Protein AF-A0A316UMM7-F1 (afdb_monomer)

Structure (mmCIF, N/CA/C/O backbone):
data_AF-A0A316UMM7-F1
#
_entry.id   AF-A0A316UMM7-F1
#
loop_
_atom_site.group_PDB
_atom_site.id
_atom_site.type_symbol
_atom_site.label_atom_id
_atom_site.label_alt_id
_atom_site.label_comp_id
_atom_site.label_asym_id
_atom_site.label_entity_id
_atom_site.label_seq_id
_atom_site.pdbx_PDB_ins_code
_atom_site.Cartn_x
_atom_site.Cartn_y
_atom_site.Cartn_z
_atom_site.occupancy
_atom_site.B_iso_or_equiv
_atom_site.auth_seq_id
_atom_site.auth_comp_id
_atom_site.auth_asym_id
_atom_site.auth_atom_id
_atom_site.pdbx_PDB_model_num
ATOM 1 N N . MET A 1 1 ? -74.555 5.870 -4.400 1.00 43.84 1 MET A N 1
ATOM 2 C CA . MET A 1 1 ? -73.517 5.143 -5.164 1.00 43.84 1 MET A CA 1
ATOM 3 C C . MET A 1 1 ? -72.205 5.885 -4.972 1.00 43.84 1 MET A C 1
ATOM 5 O O . MET A 1 1 ? -72.073 6.983 -5.487 1.00 43.84 1 MET A O 1
ATOM 9 N N . GLN A 1 2 ? -71.294 5.348 -4.162 1.00 43.12 2 GLN A N 1
ATOM 10 C CA . GLN A 1 2 ? -69.951 5.895 -3.939 1.00 43.12 2 GLN A CA 1
ATOM 11 C C . GLN A 1 2 ? -68.951 4.826 -4.384 1.00 43.12 2 GLN A C 1
ATOM 13 O O . GLN A 1 2 ? -69.005 3.704 -3.886 1.00 43.12 2 GLN A O 1
ATOM 18 N N . LEU A 1 3 ? -68.092 5.156 -5.352 1.00 39.47 3 LEU A N 1
ATOM 19 C CA . LEU A 1 3 ? -66.952 4.323 -5.734 1.00 39.47 3 LEU A CA 1
ATOM 20 C C . LEU A 1 3 ? -65.755 4.658 -4.829 1.00 39.47 3 LEU A C 1
ATOM 22 O O . LEU A 1 3 ? -65.481 5.844 -4.631 1.00 39.47 3 LEU A O 1
ATOM 26 N N . PRO A 1 4 ? -65.015 3.662 -4.315 1.00 60.97 4 PRO A N 1
ATOM 27 C CA . PRO A 1 4 ? -63.777 3.907 -3.594 1.00 60.97 4 PRO A CA 1
ATOM 28 C C . PRO A 1 4 ? -62.627 4.140 -4.583 1.00 60.97 4 PRO A C 1
ATOM 30 O O . PRO A 1 4 ? -62.389 3.345 -5.491 1.00 60.97 4 PRO A O 1
ATOM 33 N N . LEU A 1 5 ? -61.908 5.247 -4.392 1.00 61.69 5 LEU A N 1
ATOM 34 C CA . LEU A 1 5 ? -60.701 5.602 -5.131 1.00 61.69 5 LEU A CA 1
ATOM 35 C C . LEU A 1 5 ? -59.515 4.827 -4.533 1.00 61.69 5 LEU A C 1
ATOM 37 O O . LEU A 1 5 ? -58.993 5.185 -3.479 1.00 61.69 5 LEU A O 1
ATOM 41 N N . THR A 1 6 ? -59.122 3.725 -5.170 1.00 63.50 6 THR A N 1
ATOM 42 C CA . THR A 1 6 ? -57.970 2.915 -4.752 1.00 63.50 6 THR A CA 1
ATOM 43 C C . THR A 1 6 ? -56.679 3.571 -5.244 1.00 63.50 6 THR A C 1
ATOM 45 O O . THR A 1 6 ? -56.358 3.529 -6.429 1.00 63.50 6 THR A O 1
ATOM 48 N N . LEU A 1 7 ? -55.943 4.203 -4.330 1.00 64.44 7 LEU A N 1
ATOM 49 C CA . LEU A 1 7 ? -54.629 4.788 -4.590 1.00 64.44 7 LEU A CA 1
ATOM 50 C C . LEU A 1 7 ? -53.587 3.655 -4.679 1.00 64.44 7 LEU A C 1
ATOM 52 O O . LEU A 1 7 ? -53.137 3.140 -3.657 1.00 64.44 7 LEU A O 1
ATOM 56 N N . MET A 1 8 ? -53.231 3.223 -5.893 1.00 56.47 8 MET A N 1
ATOM 57 C CA . MET A 1 8 ? -52.114 2.294 -6.099 1.00 56.47 8 MET A CA 1
ATOM 58 C C . MET A 1 8 ? -50.785 3.030 -5.890 1.00 56.47 8 MET A C 1
ATOM 60 O O . MET A 1 8 ? -50.338 3.790 -6.747 1.00 56.47 8 MET A O 1
ATOM 64 N N . LEU A 1 9 ? -50.144 2.783 -4.748 1.00 61.03 9 LEU A N 1
ATOM 65 C CA . LEU A 1 9 ? -48.728 3.074 -4.532 1.00 61.03 9 LEU A CA 1
ATOM 66 C C . LEU A 1 9 ? -47.901 2.158 -5.444 1.00 61.03 9 LEU A C 1
ATOM 68 O O . LEU A 1 9 ? -47.703 0.980 -5.154 1.00 61.03 9 LEU A O 1
ATOM 72 N N . VAL A 1 10 ? -47.438 2.705 -6.567 1.00 61.62 10 VAL A N 1
ATOM 73 C CA . VAL A 1 10 ? -46.450 2.058 -7.432 1.00 61.62 10 VAL A CA 1
ATOM 74 C C . VAL A 1 10 ? -45.119 2.076 -6.685 1.00 61.62 10 VAL A C 1
ATOM 76 O O . VAL A 1 10 ? -44.421 3.088 -6.649 1.00 61.62 10 VAL A O 1
ATOM 79 N N . GLY A 1 11 ? -44.798 0.963 -6.026 1.00 56.12 11 GLY A N 1
ATOM 80 C CA . GLY A 1 11 ? -43.492 0.740 -5.422 1.00 56.12 11 GLY A CA 1
ATOM 81 C C . GLY A 1 11 ? -42.435 0.669 -6.517 1.00 56.12 11 GLY A C 1
ATOM 82 O O . GLY A 1 11 ? -42.309 -0.350 -7.191 1.00 56.12 11 GLY A O 1
ATOM 83 N N . PHE A 1 12 ? -41.688 1.755 -6.710 1.00 58.44 12 PHE A N 1
ATOM 84 C CA . PHE A 1 12 ? -40.468 1.718 -7.506 1.00 58.44 12 PHE A CA 1
ATOM 85 C C . PHE A 1 12 ? -39.439 0.859 -6.761 1.00 58.44 12 PHE A C 1
ATOM 87 O O . PHE A 1 12 ? -39.111 1.183 -5.616 1.00 58.44 12 PHE A O 1
ATOM 94 N N . PRO A 1 13 ? -38.914 -0.223 -7.364 1.00 58.19 13 PRO A N 1
ATOM 95 C CA . PRO A 1 13 ? -37.767 -0.903 -6.796 1.00 58.19 13 PRO A CA 1
ATOM 96 C C . PRO A 1 13 ? -36.600 0.083 -6.819 1.00 58.19 13 PRO A C 1
ATOM 98 O O . PRO A 1 13 ? -36.136 0.497 -7.882 1.00 58.19 13 PRO A O 1
ATOM 101 N N . VAL A 1 14 ? -36.148 0.489 -5.632 1.00 59.12 14 VAL A N 1
ATOM 102 C CA . VAL A 1 14 ? -34.863 1.162 -5.468 1.00 59.12 14 VAL A CA 1
ATOM 103 C C . VAL A 1 14 ? -33.817 0.144 -5.898 1.00 59.12 14 VAL A C 1
ATOM 105 O O . VAL A 1 14 ? -33.474 -0.772 -5.153 1.00 59.12 14 VAL A O 1
ATOM 108 N N . VAL A 1 15 ? -33.362 0.259 -7.144 1.00 50.19 15 VAL A N 1
ATOM 109 C CA . VAL A 1 15 ? -32.174 -0.441 -7.610 1.00 50.19 15 VAL A CA 1
ATOM 110 C C . VAL A 1 15 ? -31.031 0.167 -6.812 1.00 50.19 15 VAL A C 1
ATOM 112 O O . VAL A 1 15 ? -30.560 1.261 -7.115 1.00 50.19 15 VAL A O 1
ATOM 115 N N . LEU A 1 16 ? -30.644 -0.512 -5.732 1.00 47.78 16 LEU A N 1
ATOM 116 C CA . LEU A 1 16 ? -29.373 -0.286 -5.064 1.00 47.78 16 LEU A CA 1
ATOM 117 C C . LEU A 1 16 ? -28.310 -0.570 -6.122 1.00 47.78 16 LEU A C 1
ATOM 119 O O . LEU A 1 16 ? -27.950 -1.722 -6.354 1.00 47.78 16 LEU A O 1
ATOM 123 N N . ALA A 1 17 ? -27.884 0.471 -6.835 1.00 45.16 17 ALA A N 1
ATOM 124 C CA . ALA A 1 17 ? -26.711 0.402 -7.677 1.00 45.16 17 ALA A CA 1
ATOM 125 C C . ALA A 1 17 ? -25.571 0.004 -6.742 1.00 45.16 17 ALA A C 1
ATOM 127 O O . ALA A 1 17 ? -25.131 0.804 -5.916 1.00 45.16 17 ALA A O 1
ATOM 128 N N . SER A 1 18 ? -25.169 -1.266 -6.801 1.00 44.69 18 SER A N 1
ATOM 129 C CA . SER A 1 18 ? -23.958 -1.726 -6.150 1.00 44.69 18 SER A CA 1
ATOM 130 C C . SER A 1 18 ? -22.845 -0.878 -6.739 1.00 44.69 18 SER A C 1
ATOM 132 O O . SER A 1 18 ? -22.489 -1.049 -7.908 1.00 44.69 18 SER A O 1
ATOM 134 N N . VAL A 1 19 ? -22.370 0.094 -5.961 1.00 46.19 19 VAL A N 1
ATOM 135 C CA . VAL A 1 19 ? -21.160 0.843 -6.283 1.00 46.19 19 VAL A CA 1
ATOM 136 C C . VAL A 1 19 ? -20.118 -0.214 -6.641 1.00 46.19 19 VAL A C 1
ATOM 138 O O . VAL A 1 19 ? -20.016 -1.194 -5.893 1.00 46.19 19 VAL A O 1
ATOM 141 N N . PRO A 1 20 ? -19.449 -0.116 -7.805 1.00 48.06 20 PRO A N 1
ATOM 142 C CA . PRO A 1 20 ? -18.516 -1.142 -8.232 1.00 48.06 20 PRO A CA 1
ATOM 143 C C . PRO A 1 20 ? -17.529 -1.369 -7.093 1.00 48.06 20 PRO A C 1
ATOM 145 O O . PRO A 1 20 ? -16.796 -0.466 -6.698 1.00 48.06 20 PRO A O 1
ATOM 148 N N . ILE A 1 21 ? -17.588 -2.565 -6.512 1.00 49.72 21 ILE A N 1
ATOM 149 C CA . ILE A 1 21 ? -16.600 -3.025 -5.549 1.00 49.72 21 ILE A CA 1
ATOM 150 C C . ILE A 1 21 ? -15.304 -3.009 -6.350 1.00 49.72 21 ILE A C 1
ATOM 152 O O . ILE A 1 21 ? -15.176 -3.794 -7.289 1.00 49.72 21 ILE A O 1
ATOM 156 N N . PHE A 1 22 ? -14.423 -2.048 -6.067 1.00 53.62 22 PHE A N 1
ATOM 157 C CA . PHE A 1 22 ? -13.157 -1.867 -6.769 1.00 53.62 22 PHE A CA 1
ATOM 158 C C . PHE A 1 22 ? -12.426 -3.212 -6.775 1.00 53.62 22 PHE A C 1
ATOM 160 O O . PHE A 1 22 ? -11.948 -3.689 -5.743 1.00 53.62 22 PHE A O 1
ATOM 167 N N . MET A 1 23 ? -12.444 -3.893 -7.924 1.00 52.34 23 MET A N 1
ATOM 168 C CA . MET A 1 23 ? -11.809 -5.192 -8.073 1.00 52.34 23 MET A CA 1
ATOM 169 C C . MET A 1 23 ? -10.325 -4.935 -8.209 1.00 52.34 23 MET A C 1
ATOM 171 O O . MET A 1 23 ? -9.815 -4.724 -9.305 1.00 52.34 23 MET A O 1
ATOM 175 N N . CYS A 1 24 ? -9.652 -4.946 -7.064 1.00 63.62 24 CYS A N 1
ATOM 176 C CA . CYS A 1 24 ? -8.215 -4.856 -7.024 1.00 63.62 24 CYS A CA 1
ATOM 177 C C . CYS A 1 24 ? -7.611 -5.973 -7.881 1.00 63.62 24 CYS A C 1
ATOM 179 O O . CYS A 1 24 ? -7.833 -7.167 -7.676 1.00 63.62 24 CYS A O 1
ATOM 181 N N . SER A 1 25 ? -6.857 -5.554 -8.876 1.00 60.09 25 SER A N 1
ATOM 182 C CA . SER A 1 25 ? -6.164 -6.376 -9.861 1.00 60.09 25 SER A CA 1
ATOM 183 C C . SER A 1 25 ? -4.822 -6.900 -9.320 1.00 60.09 25 SER A C 1
ATOM 185 O O . SER A 1 25 ? -4.117 -7.646 -10.009 1.00 60.09 25 SER A O 1
ATOM 187 N N . TRP A 1 26 ? -4.444 -6.500 -8.098 1.00 66.88 26 TRP A N 1
ATOM 188 C CA . TRP A 1 26 ? -3.162 -6.832 -7.491 1.00 66.88 26 TRP A CA 1
ATOM 189 C C . TRP A 1 26 ? -3.034 -8.330 -7.222 1.00 66.88 26 TRP A C 1
ATOM 191 O O . TRP A 1 26 ? -3.960 -8.990 -6.747 1.00 66.88 26 TRP A O 1
ATOM 201 N N . LYS A 1 27 ? -1.840 -8.872 -7.469 1.00 66.81 27 LYS A N 1
ATOM 202 C CA . LYS A 1 27 ? -1.513 -10.259 -7.131 1.00 66.81 27 LYS A CA 1
ATOM 203 C C . LYS A 1 27 ? -0.715 -10.298 -5.837 1.00 66.81 27 LYS A C 1
ATOM 205 O O . LYS A 1 27 ? 0.314 -9.631 -5.730 1.00 66.81 27 LYS A O 1
ATOM 210 N N . ILE A 1 28 ? -1.200 -11.091 -4.881 1.00 66.12 28 ILE A N 1
ATOM 211 C CA . ILE A 1 28 ? -0.445 -11.439 -3.675 1.00 66.12 28 ILE A CA 1
ATOM 212 C C . ILE A 1 28 ? 0.793 -12.208 -4.122 1.00 66.12 28 ILE A C 1
ATOM 214 O O . ILE A 1 28 ? 0.685 -13.147 -4.915 1.00 66.12 28 ILE A O 1
ATOM 218 N N . SER A 1 29 ? 1.952 -11.829 -3.603 1.00 70.12 29 SER A N 1
ATOM 219 C CA . SER A 1 29 ? 3.156 -12.644 -3.694 1.00 70.12 29 SER A CA 1
ATOM 220 C C . SER A 1 29 ? 3.849 -12.689 -2.337 1.00 70.12 29 SER A C 1
ATOM 222 O O . SER A 1 29 ? 3.795 -11.744 -1.548 1.00 70.12 29 SER A O 1
ATOM 224 N N . ASP A 1 30 ? 4.439 -13.845 -2.067 1.00 68.00 30 ASP A N 1
ATOM 225 C CA . ASP A 1 30 ? 5.171 -14.199 -0.855 1.00 68.00 30 ASP A CA 1
ATOM 226 C C . ASP A 1 30 ? 6.683 -13.938 -0.982 1.00 68.00 30 ASP A C 1
ATOM 228 O O . ASP A 1 30 ? 7.437 -14.141 -0.029 1.00 68.00 30 ASP A O 1
ATOM 232 N N . GLY A 1 31 ? 7.139 -13.480 -2.152 1.00 73.12 31 GLY A N 1
ATOM 233 C CA . GLY A 1 31 ? 8.519 -13.065 -2.392 1.00 73.12 31 GLY A CA 1
ATOM 234 C C . GLY A 1 31 ? 8.766 -11.612 -1.992 1.00 73.12 31 GLY A C 1
ATOM 235 O O . GLY A 1 31 ? 7.854 -10.788 -2.053 1.00 73.12 31 GLY A O 1
ATOM 236 N N . SER A 1 32 ? 10.009 -11.288 -1.620 1.00 82.25 32 SER A N 1
ATOM 237 C CA . SER A 1 32 ? 10.444 -9.904 -1.375 1.00 82.25 32 SER A CA 1
ATOM 238 C C . SER A 1 32 ? 10.455 -9.092 -2.677 1.00 82.25 32 SER A C 1
ATOM 240 O O . SER A 1 32 ? 10.923 -9.618 -3.698 1.00 82.25 32 SER A O 1
ATOM 242 N N . PRO A 1 33 ? 10.029 -7.813 -2.664 1.00 83.50 33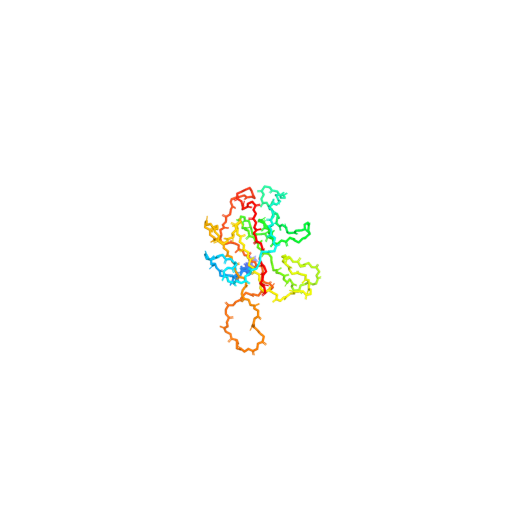 PRO A N 1
ATOM 243 C CA . PRO A 1 33 ? 10.019 -6.988 -3.869 1.00 83.50 33 PRO A CA 1
ATOM 244 C C . PRO A 1 33 ? 11.389 -6.815 -4.526 1.00 83.50 33 PRO A C 1
ATOM 246 O O . PRO A 1 33 ? 11.485 -6.750 -5.755 1.00 83.50 33 PRO A O 1
ATOM 249 N N . GLU A 1 34 ? 12.459 -6.830 -3.733 1.00 84.25 34 GLU A N 1
ATOM 250 C CA . GLU A 1 34 ? 13.835 -6.731 -4.228 1.00 84.25 34 GLU A CA 1
ATOM 251 C C . GLU A 1 34 ? 14.202 -7.872 -5.182 1.00 84.25 34 GLU A C 1
ATOM 253 O O . GLU A 1 34 ? 14.847 -7.647 -6.208 1.00 84.25 34 GLU A O 1
ATOM 258 N N . LEU A 1 35 ? 13.738 -9.094 -4.891 1.00 82.44 35 LEU A N 1
ATOM 259 C CA . LEU A 1 35 ? 14.037 -10.287 -5.693 1.00 82.44 35 LEU A CA 1
ATOM 260 C C . LEU A 1 35 ? 13.404 -10.231 -7.084 1.00 82.44 35 LEU A C 1
ATOM 262 O O . LEU A 1 35 ? 13.862 -10.901 -8.008 1.00 82.44 35 LEU A O 1
ATOM 266 N N . VAL A 1 36 ? 12.361 -9.420 -7.236 1.00 78.69 36 VAL A N 1
ATOM 267 C CA . VAL A 1 36 ? 11.673 -9.191 -8.505 1.00 78.69 36 VAL A CA 1
ATOM 268 C C . VAL A 1 36 ? 11.954 -7.795 -9.056 1.00 78.69 36 VAL A C 1
ATOM 270 O O . VAL A 1 36 ? 11.219 -7.319 -9.916 1.00 78.69 36 VAL A O 1
ATOM 273 N N . GLY A 1 37 ? 13.044 -7.149 -8.628 1.00 82.56 37 GLY A N 1
ATOM 274 C CA . GLY A 1 37 ? 13.584 -5.933 -9.243 1.00 82.56 37 GLY A CA 1
ATOM 275 C C . GLY A 1 37 ? 12.875 -4.637 -8.855 1.00 82.56 37 GLY A C 1
ATOM 276 O O . GLY A 1 37 ? 12.911 -3.682 -9.629 1.00 82.56 37 GLY A O 1
ATOM 277 N N . PHE A 1 38 ? 12.208 -4.605 -7.705 1.00 84.62 38 PHE A N 1
ATOM 278 C CA . PHE A 1 38 ? 11.788 -3.353 -7.084 1.00 84.62 38 PHE A CA 1
ATOM 279 C C . PHE A 1 38 ? 12.890 -2.838 -6.156 1.00 84.62 38 PHE A C 1
ATOM 281 O O . PHE A 1 38 ? 13.719 -3.600 -5.660 1.00 84.62 38 PHE A O 1
ATOM 288 N N . GLU A 1 39 ? 12.909 -1.536 -5.931 1.00 87.50 39 GLU A N 1
ATOM 289 C CA . GLU A 1 39 ? 13.699 -0.891 -4.896 1.00 87.50 39 GLU A CA 1
ATOM 290 C C . GLU A 1 39 ? 12.780 -0.252 -3.861 1.00 87.50 39 GLU A C 1
ATOM 292 O O . GLU A 1 39 ? 11.610 0.044 -4.118 1.00 87.50 39 GLU A O 1
ATOM 297 N N . TRP A 1 40 ? 13.295 -0.141 -2.644 1.00 88.81 40 TRP A N 1
ATOM 298 C CA . TRP A 1 40 ? 12.568 0.470 -1.547 1.00 88.81 40 TRP A CA 1
ATOM 299 C C . TRP A 1 40 ? 12.437 1.971 -1.807 1.00 88.81 40 TRP A C 1
ATOM 301 O O . TRP A 1 40 ? 13.445 2.637 -2.051 1.00 88.81 40 TRP A O 1
ATOM 311 N N . TRP A 1 41 ? 11.214 2.501 -1.719 1.00 86.06 41 TRP A N 1
ATOM 312 C CA . TRP A 1 41 ? 10.970 3.938 -1.835 1.00 86.06 41 TRP A CA 1
ATOM 313 C C . TRP A 1 41 ? 10.751 4.588 -0.468 1.00 86.06 41 TRP A C 1
ATOM 315 O O . TRP A 1 41 ? 11.430 5.557 -0.130 1.00 86.06 41 TRP A O 1
ATOM 325 N N . CYS A 1 42 ? 9.819 4.065 0.335 1.00 88.75 42 CYS A N 1
ATOM 326 C CA . CYS A 1 42 ? 9.524 4.625 1.653 1.00 88.75 42 CYS A CA 1
ATOM 327 C C . CYS A 1 42 ? 8.826 3.636 2.595 1.00 88.75 42 CYS A C 1
ATOM 329 O O . CYS A 1 42 ? 8.154 2.685 2.187 1.00 88.75 42 CYS A O 1
ATOM 331 N N . ASN A 1 43 ? 8.935 3.941 3.888 1.00 91.06 43 ASN A N 1
ATOM 332 C CA . ASN A 1 43 ? 8.086 3.400 4.942 1.00 91.06 43 ASN A CA 1
ATOM 333 C C . ASN A 1 43 ? 6.993 4.433 5.246 1.00 91.06 43 ASN A C 1
ATOM 335 O O . ASN A 1 43 ? 7.294 5.507 5.766 1.00 91.06 43 ASN A O 1
ATOM 339 N N . ALA A 1 44 ? 5.740 4.122 4.928 1.00 91.06 44 ALA A N 1
ATOM 340 C CA . ALA A 1 44 ? 4.605 4.963 5.273 1.00 91.06 44 ALA A CA 1
ATOM 341 C C . ALA A 1 44 ? 4.083 4.575 6.656 1.00 91.06 44 ALA A C 1
ATOM 343 O O . ALA A 1 44 ? 3.487 3.509 6.841 1.00 91.06 44 ALA A O 1
ATOM 344 N N . GLU A 1 45 ? 4.320 5.435 7.639 1.00 92.12 45 GLU A N 1
ATOM 345 C CA . GLU A 1 45 ? 3.851 5.216 9.004 1.00 92.12 45 GLU A CA 1
ATOM 346 C C . GLU A 1 45 ? 2.356 5.511 9.131 1.00 92.12 45 GLU A C 1
ATOM 348 O O . GLU A 1 45 ? 1.827 6.446 8.522 1.00 92.12 45 GLU A O 1
ATOM 353 N N . LYS A 1 46 ? 1.674 4.714 9.957 1.00 92.94 46 LYS A N 1
ATOM 354 C CA . LYS A 1 46 ? 0.271 4.925 10.295 1.00 92.94 46 LYS A CA 1
ATOM 355 C C . LYS A 1 46 ? 0.119 6.168 11.169 1.00 92.94 46 LYS A C 1
ATOM 357 O O . LYS A 1 46 ? 0.655 6.232 12.275 1.00 92.94 46 LYS A O 1
ATOM 362 N N . LYS A 1 47 ? -0.737 7.092 10.746 1.00 94.81 47 LYS A N 1
ATOM 363 C CA . LYS A 1 47 ? -1.240 8.203 11.552 1.00 94.81 47 LYS A CA 1
ATOM 364 C C . LYS A 1 47 ? -2.728 8.010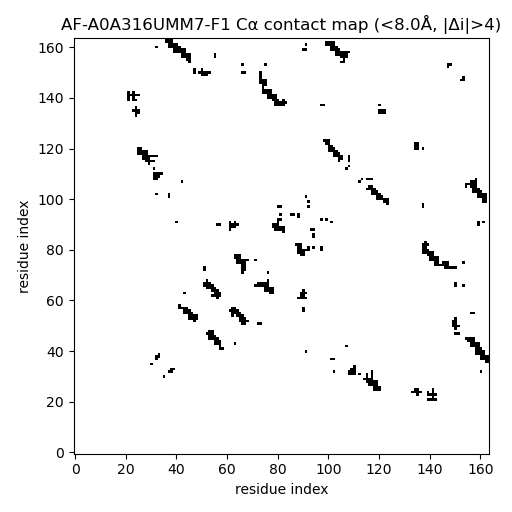 11.810 1.00 94.81 47 LYS A C 1
ATOM 366 O O . LYS A 1 47 ? -3.550 8.166 10.910 1.00 94.81 47 LYS A O 1
ATOM 371 N N . ILE A 1 48 ? -3.078 7.689 13.052 1.00 94.31 48 ILE A N 1
ATOM 372 C CA . ILE A 1 48 ? -4.477 7.567 13.471 1.00 94.31 48 ILE A CA 1
ATOM 373 C C . ILE A 1 48 ? -5.131 8.951 13.397 1.00 94.31 48 ILE A C 1
ATOM 375 O O . ILE A 1 48 ? -4.633 9.913 13.984 1.00 94.31 48 ILE A O 1
ATOM 379 N N . THR A 1 49 ? -6.232 9.054 12.656 1.00 94.00 49 THR A N 1
ATOM 380 C CA . THR A 1 49 ? -7.030 10.285 12.535 1.00 94.00 49 THR A CA 1
ATOM 381 C C . THR A 1 49 ? -8.310 10.213 13.364 1.00 94.00 49 THR A C 1
ATOM 383 O O . THR A 1 49 ? -8.813 11.245 13.801 1.00 94.00 49 THR A O 1
ATOM 386 N N . SER A 1 50 ? -8.805 9.003 13.634 1.00 92.62 50 SER A N 1
ATOM 387 C CA . SER A 1 50 ? -9.861 8.701 14.604 1.00 92.62 50 SER A CA 1
ATOM 388 C C . SER A 1 50 ? -9.785 7.225 15.016 1.00 92.62 50 SER A C 1
ATOM 390 O O . SER A 1 50 ? -9.065 6.453 14.390 1.00 92.62 50 SER A O 1
ATOM 392 N N . ASN A 1 51 ? -10.587 6.785 15.989 1.00 89.00 51 ASN A N 1
ATOM 393 C CA . ASN A 1 51 ? -10.659 5.362 16.368 1.00 89.00 51 ASN A CA 1
ATOM 394 C C . ASN A 1 51 ? -11.041 4.434 15.190 1.00 89.00 51 ASN A C 1
ATOM 396 O O . ASN A 1 51 ? -10.756 3.237 15.211 1.00 89.00 51 ASN A O 1
ATOM 400 N N . ALA A 1 52 ? -11.705 4.972 14.162 1.00 93.12 52 ALA A N 1
ATOM 401 C CA . ALA A 1 52 ? -12.150 4.219 12.993 1.00 93.12 52 ALA A CA 1
ATOM 402 C C . ALA A 1 52 ? -11.276 4.443 11.750 1.00 93.12 52 ALA A C 1
ATOM 404 O O . ALA A 1 52 ? -11.435 3.717 10.772 1.00 93.12 52 ALA A O 1
ATOM 405 N N . THR A 1 53 ? -10.371 5.429 11.759 1.00 95.00 53 THR A N 1
ATOM 406 C CA . THR A 1 53 ? -9.653 5.858 10.551 1.00 95.00 53 THR A CA 1
ATOM 407 C C . THR A 1 53 ? -8.174 6.126 10.792 1.00 95.00 53 THR A C 1
ATOM 409 O O . THR A 1 53 ? -7.771 6.675 11.820 1.00 95.00 53 THR A O 1
ATOM 412 N N . ALA A 1 54 ? -7.351 5.801 9.800 1.00 94.75 54 ALA A N 1
ATOM 413 C CA . ALA A 1 54 ? -5.938 6.158 9.793 1.00 94.75 54 ALA A CA 1
ATOM 414 C C . ALA A 1 54 ? -5.457 6.497 8.380 1.00 94.75 54 ALA A C 1
ATOM 416 O O . ALA A 1 54 ? -5.968 5.956 7.405 1.00 94.75 54 ALA A O 1
ATOM 417 N N . ASP A 1 55 ? -4.461 7.371 8.291 1.00 93.12 55 ASP A N 1
ATOM 418 C CA . ASP A 1 55 ? -3.752 7.702 7.057 1.00 93.12 55 ASP A CA 1
ATOM 419 C C . ASP A 1 55 ? -2.343 7.101 7.092 1.00 93.12 55 ASP A C 1
ATOM 421 O O . ASP A 1 55 ? -1.719 7.033 8.151 1.00 93.12 55 ASP A O 1
ATOM 425 N N . TYR A 1 56 ? -1.812 6.735 5.930 1.00 92.19 56 TYR A N 1
ATOM 426 C CA . TYR A 1 56 ? -0.418 6.337 5.747 1.00 92.19 56 TYR A CA 1
ATOM 427 C C . TYR A 1 56 ? 0.194 7.258 4.706 1.00 92.19 56 TYR A C 1
ATOM 429 O O . TYR A 1 56 ? -0.360 7.407 3.614 1.00 92.19 56 TYR A O 1
ATOM 437 N N . ALA A 1 57 ? 1.321 7.883 5.031 1.00 89.31 57 ALA A N 1
ATOM 438 C CA . ALA A 1 57 ? 1.977 8.824 4.134 1.00 89.31 57 ALA A CA 1
ATOM 439 C C . ALA A 1 57 ? 3.479 8.595 4.057 1.00 89.31 57 ALA A C 1
ATOM 441 O O . ALA A 1 57 ? 4.133 8.337 5.067 1.00 89.31 57 ALA A O 1
ATOM 442 N N . CYS A 1 58 ? 4.011 8.765 2.855 1.00 84.19 58 CYS A N 1
ATOM 443 C CA . CYS A 1 58 ? 5.425 8.949 2.609 1.00 84.19 58 CYS A CA 1
ATOM 444 C C . CYS A 1 58 ? 5.735 10.446 2.545 1.00 84.19 58 CYS A C 1
ATOM 446 O O . CYS A 1 58 ? 4.916 11.247 2.106 1.00 84.19 58 CYS A O 1
ATOM 448 N N . HIS A 1 59 ? 6.901 10.834 3.065 1.00 75.12 59 HIS A N 1
ATOM 449 C CA . HIS A 1 59 ? 7.434 12.198 2.980 1.00 75.12 59 HIS A CA 1
ATOM 450 C C . HIS A 1 59 ? 6.414 13.331 3.233 1.00 75.12 59 HIS A C 1
ATOM 452 O O . HIS A 1 59 ? 6.191 14.148 2.359 1.00 75.12 59 HIS A O 1
ATOM 458 N N . TYR A 1 60 ? 5.814 13.423 4.427 1.00 62.25 60 TYR A N 1
ATOM 459 C CA . TYR A 1 60 ? 4.892 14.487 4.900 1.00 62.25 60 TYR A CA 1
ATOM 460 C C . TYR A 1 60 ? 3.633 14.822 4.059 1.00 62.25 60 TYR A C 1
ATOM 462 O O . TYR A 1 60 ? 2.671 15.320 4.645 1.00 62.25 60 TYR A O 1
ATOM 470 N N . VAL A 1 61 ? 3.588 14.562 2.750 1.00 63.47 61 VAL A N 1
ATOM 471 C CA . VAL A 1 61 ? 2.523 14.997 1.831 1.00 63.47 61 VAL A CA 1
ATOM 472 C C . VAL A 1 61 ? 1.970 13.868 0.964 1.00 63.47 61 VAL A C 1
ATOM 474 O O . VAL A 1 61 ? 0.791 13.916 0.614 1.00 63.47 61 VAL A O 1
ATOM 477 N N . ASP A 1 62 ? 2.747 12.818 0.701 1.00 77.44 62 ASP A N 1
ATOM 478 C CA . ASP A 1 62 ? 2.348 11.759 -0.225 1.00 77.44 62 ASP A CA 1
ATOM 479 C C . ASP A 1 62 ? 1.591 10.671 0.531 1.00 77.44 62 ASP A C 1
ATOM 481 O O . ASP A 1 62 ? 2.149 9.660 0.960 1.00 77.44 62 ASP A O 1
ATOM 485 N N . ARG A 1 63 ? 0.294 10.883 0.758 1.00 85.25 63 ARG A N 1
ATOM 486 C CA . ARG A 1 63 ? -0.557 9.823 1.304 1.00 85.25 63 ARG A CA 1
ATOM 487 C C . ARG A 1 63 ? -0.633 8.665 0.305 1.00 85.25 63 ARG A C 1
ATOM 489 O O . ARG A 1 63 ? -0.868 8.864 -0.882 1.00 85.25 63 ARG A O 1
ATOM 496 N N . VAL A 1 64 ? -0.423 7.448 0.794 1.00 85.50 64 VAL A N 1
ATOM 497 C CA . VAL A 1 64 ? -0.299 6.231 -0.029 1.00 85.50 64 VAL A CA 1
ATOM 498 C C . VAL A 1 64 ? -1.393 5.211 0.275 1.00 85.50 64 VAL A C 1
ATOM 500 O O . VAL A 1 64 ? -1.765 4.414 -0.585 1.00 85.50 64 VAL A O 1
ATOM 503 N N . ALA A 1 65 ? -1.933 5.255 1.492 1.00 89.44 65 ALA A N 1
ATOM 504 C CA . ALA A 1 65 ? -3.026 4.405 1.925 1.00 89.44 65 ALA A CA 1
ATOM 505 C C . ALA A 1 65 ? -3.880 5.107 2.984 1.00 89.44 65 ALA A C 1
ATOM 507 O O . ALA A 1 65 ? -3.420 6.013 3.684 1.00 89.44 65 ALA A O 1
ATOM 508 N N . ASP A 1 66 ? -5.119 4.655 3.121 1.00 91.88 66 ASP A N 1
ATOM 509 C CA . ASP A 1 66 ? -6.019 5.011 4.206 1.00 91.88 66 ASP A CA 1
ATOM 510 C C . ASP A 1 66 ? -6.741 3.776 4.739 1.00 91.88 66 ASP A C 1
ATOM 512 O O . ASP A 1 66 ? -6.932 2.784 4.046 1.00 91.88 66 ASP A O 1
ATOM 516 N N . PHE A 1 67 ? -7.111 3.817 6.010 1.00 93.81 67 PHE A N 1
ATOM 517 C CA . PHE A 1 67 ? -7.908 2.791 6.662 1.00 93.81 67 PHE A CA 1
ATOM 518 C C . PHE A 1 67 ? -9.268 3.371 7.039 1.00 93.81 67 PHE A C 1
ATOM 520 O O . PHE A 1 67 ? -9.327 4.463 7.611 1.00 93.81 67 PHE A O 1
ATOM 527 N N . GLY A 1 68 ? -10.345 2.634 6.757 1.00 90.38 68 GLY A N 1
ATOM 528 C CA . GLY A 1 68 ? -11.695 2.993 7.199 1.00 90.38 68 GLY A CA 1
ATOM 529 C C . GLY A 1 68 ? -12.321 4.194 6.482 1.00 90.38 68 GLY A C 1
ATOM 530 O O . GLY A 1 68 ? -13.334 4.716 6.945 1.00 90.38 68 GLY A O 1
ATOM 531 N N . ALA A 1 69 ? -11.735 4.680 5.384 1.00 85.62 69 ALA A N 1
ATOM 532 C CA . ALA A 1 69 ? -12.246 5.847 4.670 1.00 85.62 69 ALA A CA 1
ATOM 533 C C . ALA A 1 69 ? -13.334 5.481 3.644 1.00 85.62 69 ALA A C 1
ATOM 535 O O . ALA A 1 69 ? -13.392 4.364 3.140 1.00 85.62 69 ALA A O 1
ATOM 536 N N . GLN A 1 70 ? -14.175 6.461 3.291 1.00 79.44 70 GLN A N 1
ATOM 537 C CA . GLN A 1 70 ? -15.067 6.428 2.115 1.00 79.44 70 GLN A CA 1
ATOM 538 C C . GLN A 1 70 ? -15.972 5.180 1.993 1.00 79.44 70 GLN A C 1
ATOM 540 O O . GLN A 1 70 ? -16.222 4.697 0.894 1.00 79.44 70 GLN A O 1
ATOM 545 N N . GLY A 1 71 ? -16.497 4.676 3.114 1.00 78.88 71 GLY A N 1
ATOM 546 C CA . GLY A 1 71 ? -17.410 3.522 3.126 1.00 78.88 71 GLY A CA 1
ATOM 547 C C . GLY A 1 71 ? -16.719 2.155 3.161 1.00 78.88 71 GLY A C 1
ATOM 548 O O . GLY A 1 71 ? -17.404 1.137 3.151 1.00 78.88 71 GLY A O 1
ATOM 549 N N . PHE A 1 72 ? -15.388 2.121 3.263 1.00 83.06 72 PHE A N 1
ATOM 550 C CA . PHE A 1 72 ? -14.591 0.904 3.440 1.00 83.06 72 PHE A CA 1
ATOM 551 C C . PHE A 1 72 ? -14.229 0.698 4.913 1.00 83.06 72 PHE A C 1
ATOM 553 O O . PHE A 1 72 ? -13.056 0.658 5.295 1.00 83.06 72 PHE A O 1
ATOM 560 N N . GLU A 1 73 ? -15.253 0.609 5.765 1.00 88.88 73 GLU A N 1
ATOM 561 C CA . GLU A 1 73 ? -15.064 0.334 7.190 1.00 88.88 73 GLU A CA 1
ATOM 562 C C . GLU A 1 73 ? -14.223 -0.934 7.374 1.00 88.88 73 GLU A C 1
ATOM 564 O O . GLU A 1 73 ? -14.415 -1.931 6.676 1.00 88.88 73 GLU A O 1
ATOM 569 N N . LYS A 1 74 ? -13.280 -0.900 8.322 1.00 90.62 74 LYS A N 1
ATOM 570 C CA . LYS A 1 74 ? -12.394 -2.030 8.647 1.00 90.62 74 LYS A CA 1
ATOM 571 C C . LYS A 1 74 ? -11.429 -2.467 7.544 1.00 90.62 74 LYS A C 1
ATOM 573 O O . LYS A 1 74 ? -10.745 -3.475 7.717 1.00 90.62 74 LYS A O 1
ATOM 578 N N . GLN A 1 75 ? -11.323 -1.745 6.434 1.00 90.94 75 GLN A N 1
ATOM 579 C CA . GLN A 1 75 ? -10.422 -2.106 5.343 1.00 90.94 75 GLN A CA 1
ATOM 580 C C . GLN A 1 75 ? -9.295 -1.092 5.192 1.00 90.94 75 GLN A C 1
ATOM 582 O O . GLN A 1 75 ? -9.481 0.111 5.376 1.00 90.94 75 GLN A O 1
ATOM 587 N N . LEU A 1 76 ? -8.113 -1.607 4.858 1.00 89.88 76 LEU A N 1
ATOM 588 C CA . LEU A 1 76 ? -6.976 -0.807 4.424 1.00 89.88 76 LEU A CA 1
ATOM 589 C C . LEU A 1 76 ? -7.058 -0.659 2.908 1.00 89.88 76 LEU A C 1
ATOM 591 O O . LEU A 1 76 ? -7.053 -1.655 2.190 1.00 89.88 76 LEU A O 1
ATOM 595 N N . ARG A 1 77 ? -7.123 0.575 2.429 1.00 87.88 77 ARG A N 1
ATOM 596 C CA . ARG A 1 77 ? -7.125 0.922 1.019 1.00 87.88 77 ARG A CA 1
ATOM 597 C C . ARG A 1 77 ? -5.815 1.589 0.652 1.00 87.88 77 ARG A C 1
ATOM 599 O O . ARG A 1 77 ? -5.404 2.555 1.280 1.00 87.88 77 ARG A O 1
ATOM 606 N N . PHE A 1 78 ? -5.205 1.121 -0.414 1.00 84.44 78 PHE A N 1
ATOM 607 C CA . PHE A 1 78 ? -4.126 1.800 -1.098 1.00 84.44 78 PHE A CA 1
ATOM 608 C C . PHE A 1 78 ? -4.698 2.525 -2.299 1.00 84.44 78 PHE A C 1
ATOM 610 O O . PHE A 1 78 ? -5.492 1.963 -3.053 1.00 84.44 78 PHE A O 1
ATOM 617 N N . ARG A 1 79 ? -4.322 3.786 -2.450 1.00 77.75 79 ARG A N 1
ATOM 618 C CA . ARG A 1 79 ? -4.887 4.620 -3.503 1.00 77.75 79 ARG A CA 1
ATOM 619 C C . ARG A 1 79 ? -4.138 4.450 -4.809 1.00 77.75 79 ARG A C 1
ATOM 621 O O . ARG A 1 79 ? -2.948 4.133 -4.810 1.00 77.75 79 ARG A O 1
ATOM 628 N N . ALA A 1 80 ? -4.849 4.699 -5.899 1.00 71.69 80 ALA A N 1
ATOM 629 C CA . ALA A 1 80 ? -4.283 4.763 -7.227 1.00 71.69 80 ALA A CA 1
ATOM 630 C C . ALA A 1 80 ? -3.090 5.724 -7.258 1.00 71.69 80 ALA A C 1
ATOM 632 O O . ALA A 1 80 ? -3.173 6.860 -6.783 1.00 71.69 80 ALA A O 1
ATOM 633 N N . ALA A 1 81 ? -2.005 5.273 -7.884 1.00 66.44 81 ALA A N 1
ATOM 634 C CA . ALA A 1 81 ? -0.833 6.10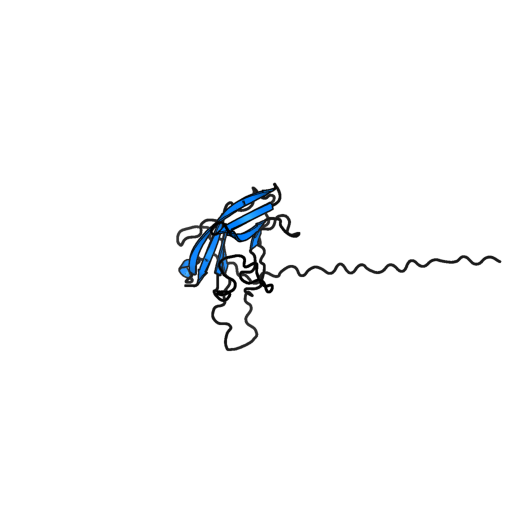0 -8.138 1.00 66.44 81 ALA A CA 1
ATOM 635 C C . ALA A 1 81 ? -1.216 7.337 -8.984 1.00 66.44 81 ALA A C 1
ATOM 637 O O . ALA A 1 81 ? -0.756 8.460 -8.772 1.00 66.44 81 ALA A O 1
ATOM 638 N N . CYS A 1 82 ? -2.134 7.123 -9.929 1.00 66.69 82 CYS A N 1
ATOM 639 C CA . CYS A 1 82 ? -2.506 8.075 -10.962 1.00 66.69 82 CYS A CA 1
ATOM 640 C C . CYS A 1 82 ? -4.018 8.229 -11.046 1.00 66.69 82 CYS A C 1
ATOM 642 O O . CYS A 1 82 ? -4.644 7.611 -11.901 1.00 66.69 82 CYS A O 1
ATOM 644 N N . PRO A 1 83 ? -4.648 9.047 -10.199 1.00 59.81 83 PRO A N 1
ATOM 645 C CA . PRO A 1 83 ? -6.064 9.309 -10.372 1.00 59.81 83 PRO A CA 1
ATOM 646 C C . PRO A 1 83 ? -6.312 10.051 -11.688 1.00 59.81 83 PRO A C 1
ATOM 648 O O . PRO A 1 83 ? -5.537 10.911 -12.109 1.00 59.81 83 PRO A O 1
ATOM 651 N N . HIS A 1 84 ? -7.426 9.720 -12.341 1.00 56.22 84 HIS A N 1
ATOM 652 C CA . HIS A 1 84 ? -7.839 10.321 -13.611 1.00 56.22 84 HIS A CA 1
ATOM 653 C C . HIS A 1 84 ? -8.071 11.841 -13.531 1.00 56.22 84 HIS A C 1
ATOM 655 O O . HIS A 1 84 ? -8.055 12.520 -14.562 1.00 56.22 84 HIS A O 1
ATOM 661 N N . GLU A 1 85 ? -8.275 12.387 -12.330 1.00 55.22 85 GLU A N 1
ATOM 662 C CA . GLU A 1 85 ? -8.553 13.802 -12.105 1.00 55.22 85 GLU A CA 1
ATOM 663 C C . GLU A 1 85 ? -7.290 14.554 -11.655 1.00 55.22 85 GLU A C 1
ATOM 665 O O . GLU A 1 85 ? -6.572 14.160 -10.737 1.00 55.22 85 GLU A O 1
ATOM 670 N N . ARG A 1 86 ? -6.993 15.646 -12.366 1.00 48.91 86 ARG A N 1
ATOM 671 C CA . ARG A 1 86 ? -5.801 16.481 -12.180 1.00 48.91 86 ARG A CA 1
ATOM 672 C C . ARG A 1 86 ? -5.811 17.130 -10.799 1.00 48.91 86 ARG A C 1
ATOM 674 O O . ARG A 1 86 ? -6.606 18.041 -10.595 1.00 48.91 86 ARG A O 1
ATOM 681 N N . ASN A 1 87 ? -4.903 16.688 -9.925 1.00 50.69 87 ASN A N 1
ATOM 682 C CA . ASN A 1 87 ? -4.126 17.463 -8.931 1.00 50.69 87 ASN A CA 1
ATOM 683 C C . ASN A 1 87 ? -3.815 16.689 -7.642 1.00 50.69 87 ASN A C 1
ATOM 685 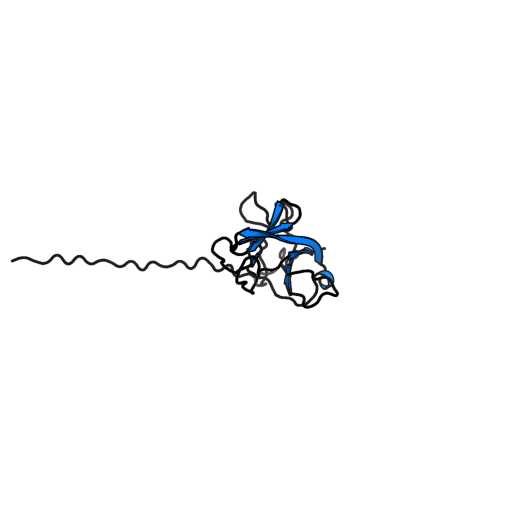O O . ASN A 1 87 ? -2.968 17.145 -6.883 1.00 50.69 87 ASN A O 1
ATOM 689 N N . ASP A 1 88 ? -4.400 15.509 -7.440 1.00 51.88 88 ASP A N 1
ATOM 690 C CA . ASP A 1 88 ? -4.193 14.734 -6.215 1.00 51.88 88 ASP A CA 1
ATOM 691 C C . ASP A 1 88 ? -3.532 13.392 -6.544 1.00 51.88 88 ASP A C 1
ATOM 693 O O . ASP A 1 88 ? -4.206 12.377 -6.574 1.00 51.88 88 ASP A O 1
ATOM 697 N N . GLY A 1 89 ? -2.230 13.358 -6.838 1.00 53.09 89 GLY A N 1
ATOM 698 C CA . GLY A 1 89 ? -1.500 12.083 -6.907 1.00 53.09 89 GLY A CA 1
ATOM 699 C C . GLY A 1 89 ? -1.381 11.463 -5.511 1.00 53.09 89 GLY A C 1
ATOM 700 O O . GLY A 1 89 ? -1.081 12.174 -4.555 1.00 53.09 89 GLY A O 1
ATOM 701 N N . TRP A 1 90 ? -1.622 10.159 -5.384 1.00 61.78 90 TRP A N 1
ATOM 702 C CA . TRP A 1 90 ? -1.415 9.405 -4.141 1.00 61.78 90 TRP A CA 1
ATOM 703 C C . TRP A 1 90 ? -0.334 8.349 -4.402 1.00 61.78 90 TRP A C 1
ATOM 705 O O . TRP A 1 90 ? -0.177 7.899 -5.530 1.00 61.78 90 TRP A O 1
ATOM 715 N N . GLY A 1 91 ? 0.452 7.947 -3.403 1.00 62.44 91 GLY A N 1
ATOM 716 C CA . GLY A 1 91 ? 1.524 6.960 -3.624 1.00 62.44 91 GLY A CA 1
ATOM 717 C C . GLY A 1 91 ? 2.864 7.546 -4.100 1.00 62.44 91 GLY A C 1
ATOM 718 O O . GLY A 1 91 ? 3.232 8.656 -3.738 1.00 62.44 91 GLY A O 1
ATOM 719 N N . TYR A 1 92 ? 3.621 6.755 -4.873 1.00 60.00 92 TYR A N 1
ATOM 720 C CA . TYR A 1 92 ? 4.984 7.071 -5.356 1.00 60.00 92 TYR A CA 1
ATOM 721 C C . TYR A 1 92 ? 5.032 8.083 -6.507 1.00 60.00 92 TYR A C 1
ATOM 723 O O . TYR A 1 92 ? 6.070 8.695 -6.772 1.00 60.00 92 TYR A O 1
ATOM 731 N N . THR A 1 93 ? 3.943 8.230 -7.258 1.00 57.75 93 THR A N 1
ATOM 732 C CA . THR A 1 93 ? 4.000 8.936 -8.535 1.00 57.75 93 THR A CA 1
ATOM 733 C C . THR A 1 93 ? 3.542 10.378 -8.402 1.00 57.75 93 THR A C 1
ATOM 735 O O . THR A 1 93 ? 2.434 10.665 -7.961 1.00 57.75 93 THR A O 1
ATOM 738 N N . SER A 1 94 ? 4.370 11.295 -8.896 1.00 54.59 94 SER A N 1
ATOM 739 C CA . SER A 1 94 ? 3.892 12.614 -9.295 1.00 54.59 94 SER A CA 1
ATOM 740 C C . SER A 1 94 ? 2.978 12.473 -10.517 1.00 54.59 94 SER A C 1
ATOM 742 O O . SER A 1 94 ? 3.117 11.525 -11.295 1.00 54.59 94 SER A O 1
ATOM 744 N N . TRP A 1 95 ? 2.120 13.466 -10.763 1.00 53.53 95 TRP A N 1
ATOM 745 C CA . TRP A 1 95 ? 1.280 13.543 -11.968 1.00 53.53 95 TRP A CA 1
ATOM 746 C C . TRP A 1 95 ? 2.052 13.271 -13.284 1.00 53.53 95 TRP A C 1
ATOM 748 O O . TRP A 1 95 ? 1.490 12.766 -14.255 1.00 53.53 95 TRP A O 1
ATOM 758 N N . HIS A 1 96 ? 3.358 13.569 -13.321 1.00 52.25 96 HIS A N 1
ATOM 759 C CA . HIS A 1 96 ? 4.222 13.395 -14.492 1.00 52.25 96 HIS A CA 1
ATOM 760 C C . HIS A 1 96 ? 4.952 12.043 -14.571 1.00 52.25 96 HIS A C 1
ATOM 762 O O . HIS A 1 96 ? 5.454 11.703 -15.639 1.00 52.25 96 HIS A O 1
ATOM 768 N N . SER A 1 97 ? 5.008 11.261 -13.488 1.00 55.62 97 SER A N 1
ATOM 769 C CA . SER A 1 97 ? 5.721 9.969 -13.412 1.00 55.62 97 SER A CA 1
ATOM 770 C C . SER A 1 97 ? 4.773 8.765 -13.345 1.00 55.62 97 SER A C 1
ATOM 772 O O . SER A 1 97 ? 5.122 7.686 -12.868 1.00 55.62 97 SER A O 1
ATOM 774 N N . CYS A 1 98 ? 3.571 8.961 -13.882 1.00 60.62 98 CYS A N 1
ATOM 775 C CA . CYS A 1 98 ? 2.418 8.076 -13.820 1.00 60.62 98 CYS A CA 1
ATOM 776 C C . CYS A 1 98 ? 2.502 6.789 -14.671 1.00 60.62 98 CYS A C 1
ATOM 778 O O . CYS A 1 98 ? 1.553 6.433 -15.376 1.00 60.62 98 CYS A O 1
ATOM 780 N N . GLY A 1 99 ? 3.644 6.102 -14.663 1.00 58.50 99 GLY A N 1
ATOM 781 C CA . GLY A 1 99 ? 3.878 4.914 -15.491 1.00 58.50 99 GLY A CA 1
ATOM 782 C C . GLY A 1 99 ? 4.769 3.838 -14.878 1.00 58.50 99 GLY A C 1
ATOM 783 O O . GLY A 1 99 ? 4.911 2.784 -15.490 1.00 58.50 99 GLY A O 1
ATOM 784 N N . ASN A 1 100 ? 5.357 4.066 -13.701 1.00 66.50 100 ASN A N 1
ATOM 785 C CA . ASN A 1 100 ? 6.241 3.073 -13.098 1.00 66.50 100 ASN A CA 1
ATOM 786 C C . ASN A 1 100 ? 5.433 2.063 -12.269 1.00 66.50 100 ASN A C 1
ATOM 788 O O . ASN A 1 100 ? 4.629 2.482 -11.431 1.00 66.50 100 ASN A O 1
ATOM 792 N N . PRO A 1 101 ? 5.659 0.749 -12.451 1.00 71.69 101 PRO A N 1
ATOM 793 C CA . PRO A 1 101 ? 5.115 -0.243 -11.543 1.00 71.69 101 PRO A CA 1
ATOM 794 C C . PRO A 1 101 ? 5.606 0.012 -10.119 1.00 71.69 101 PRO A C 1
ATOM 796 O O . PRO A 1 101 ? 6.739 0.446 -9.890 1.00 71.69 101 PRO A O 1
ATOM 799 N N . TRP A 1 102 ? 4.753 -0.313 -9.159 1.00 76.94 102 TRP A N 1
ATOM 800 C CA . TRP A 1 102 ? 5.028 -0.147 -7.740 1.00 76.94 102 TRP A CA 1
ATOM 801 C C . TRP A 1 102 ? 4.499 -1.348 -6.958 1.00 76.94 102 TRP A C 1
ATOM 803 O O . TRP A 1 102 ? 3.609 -2.063 -7.416 1.00 76.94 102 TRP A O 1
ATOM 813 N N . ALA A 1 103 ? 5.086 -1.625 -5.805 1.00 81.88 103 ALA A N 1
ATOM 814 C CA . ALA A 1 103 ? 4.630 -2.683 -4.920 1.00 81.88 103 ALA A CA 1
ATOM 815 C C . ALA A 1 103 ? 4.357 -2.104 -3.539 1.00 81.88 103 ALA A C 1
ATOM 817 O O . ALA A 1 103 ? 5.000 -1.143 -3.112 1.00 81.88 103 ALA A O 1
ATOM 818 N N . VAL A 1 104 ? 3.391 -2.695 -2.848 1.00 86.19 104 VAL A N 1
ATOM 819 C CA . VAL A 1 104 ? 3.049 -2.316 -1.485 1.00 86.19 104 VAL A CA 1
ATOM 820 C C . VAL A 1 104 ? 3.119 -3.529 -0.587 1.00 86.19 104 VAL A C 1
ATOM 822 O O . VAL A 1 104 ? 2.702 -4.621 -0.967 1.00 86.19 104 VAL A O 1
ATOM 825 N N . CYS A 1 105 ? 3.631 -3.341 0.616 1.00 87.75 105 CYS A N 1
ATOM 826 C CA . CYS A 1 105 ? 3.722 -4.404 1.600 1.00 87.75 105 CYS A CA 1
ATOM 827 C C . CYS A 1 105 ? 3.239 -3.910 2.956 1.00 87.75 105 CYS A C 1
ATOM 829 O O . CYS A 1 105 ? 3.357 -2.730 3.277 1.00 87.75 105 CYS A O 1
ATOM 831 N N . VAL A 1 106 ? 2.716 -4.814 3.774 1.00 87.06 106 VAL A N 1
ATOM 832 C CA . VAL A 1 106 ? 2.367 -4.507 5.164 1.00 87.06 106 VAL A CA 1
ATOM 833 C C . VAL A 1 106 ? 3.562 -4.816 6.064 1.00 87.06 106 VAL A C 1
ATOM 835 O O . VAL 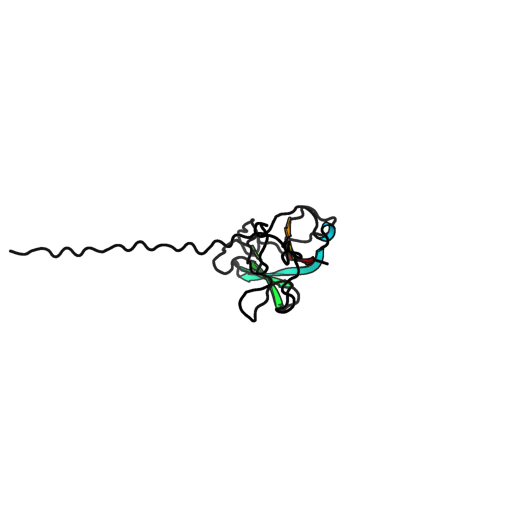A 1 106 ? 4.053 -5.941 6.066 1.00 87.06 106 VAL A O 1
ATOM 838 N N . GLY A 1 107 ? 4.022 -3.832 6.846 1.00 81.94 107 GLY A N 1
ATOM 839 C CA . GLY A 1 107 ? 5.220 -3.952 7.686 1.00 81.94 107 GLY A CA 1
ATOM 840 C C . GLY A 1 107 ? 6.545 -3.840 6.915 1.00 81.94 107 GLY A C 1
ATOM 841 O O . GLY A 1 107 ? 6.566 -3.438 5.752 1.00 81.94 107 GLY A O 1
ATOM 842 N N . ALA A 1 108 ? 7.655 -4.189 7.573 1.00 76.19 108 ALA A N 1
ATOM 843 C CA . ALA A 1 108 ? 8.989 -4.218 6.968 1.00 76.19 108 ALA A CA 1
ATOM 844 C C . ALA A 1 108 ? 9.232 -5.551 6.230 1.00 76.19 108 ALA A C 1
ATOM 846 O O . ALA A 1 108 ? 9.075 -6.610 6.831 1.00 76.19 108 ALA A O 1
ATOM 847 N N . ASN A 1 109 ? 9.542 -5.492 4.928 1.00 71.88 109 ASN A N 1
ATOM 848 C CA . ASN A 1 109 ? 9.566 -6.629 3.996 1.00 71.88 109 ASN A CA 1
ATOM 849 C C . ASN A 1 109 ? 10.820 -6.654 3.093 1.00 71.88 109 ASN A C 1
ATOM 851 O O . ASN A 1 109 ? 10.739 -6.785 1.867 1.00 71.88 109 ASN A O 1
ATOM 855 N N . GLY A 1 110 ? 11.997 -6.542 3.700 1.00 64.06 110 GLY A N 1
ATOM 856 C CA . GLY A 1 110 ? 13.279 -6.778 3.043 1.00 64.06 110 GLY A CA 1
ATOM 857 C C . GLY A 1 110 ? 13.503 -8.251 2.653 1.00 64.06 110 GLY A C 1
ATOM 858 O O . GLY A 1 110 ? 12.678 -9.126 2.927 1.00 64.06 110 GLY A O 1
ATOM 859 N N . PRO A 1 111 ? 14.649 -8.571 2.034 1.00 62.03 111 PRO A N 1
ATOM 860 C CA . PRO A 1 111 ? 14.925 -9.890 1.456 1.00 62.03 111 PRO A CA 1
ATOM 861 C C . PRO A 1 111 ? 15.031 -11.012 2.502 1.00 62.03 111 PRO A C 1
ATOM 863 O O . PRO A 1 111 ? 14.947 -12.189 2.153 1.00 62.03 111 PRO A O 1
ATOM 866 N N . ASN A 1 112 ? 15.204 -10.657 3.778 1.00 69.75 112 ASN A N 1
ATOM 867 C CA . ASN A 1 112 ? 15.328 -11.591 4.898 1.00 69.75 112 ASN A CA 1
ATOM 868 C C . ASN A 1 112 ? 14.107 -11.590 5.835 1.00 69.75 112 ASN A C 1
ATOM 870 O O . ASN A 1 112 ? 14.085 -12.369 6.790 1.00 69.75 112 ASN A O 1
ATOM 874 N N . ASP A 1 113 ? 13.106 -10.746 5.578 1.00 66.12 113 ASP A N 1
ATOM 875 C CA . ASP A 1 113 ? 11.935 -10.609 6.444 1.00 66.12 113 ASP A CA 1
ATOM 876 C C . ASP A 1 113 ? 10.900 -11.700 6.128 1.00 66.12 113 ASP A C 1
ATOM 878 O O . ASP A 1 113 ? 10.754 -12.123 4.982 1.00 66.12 113 ASP A O 1
ATOM 882 N N . LYS A 1 114 ? 10.199 -12.216 7.148 1.00 62.41 114 LYS A N 1
ATOM 883 C CA . LYS A 1 114 ? 9.124 -13.216 7.000 1.00 62.41 114 LYS A CA 1
ATOM 884 C C . LYS A 1 114 ? 8.047 -13.035 8.084 1.00 62.41 114 LYS A C 1
ATOM 886 O O . LYS A 1 114 ? 8.414 -12.796 9.234 1.00 62.41 114 LYS A O 1
ATOM 891 N N . PRO A 1 115 ? 6.751 -13.262 7.782 1.00 63.00 115 PRO A N 1
ATOM 892 C CA . PRO A 1 115 ? 6.192 -13.533 6.457 1.00 63.00 115 PRO A CA 1
ATOM 893 C C . PRO A 1 115 ? 6.144 -12.265 5.601 1.00 63.00 115 PRO A C 1
ATOM 895 O O . PRO A 1 115 ? 5.811 -11.198 6.106 1.00 63.00 115 PRO A O 1
ATOM 898 N N . ILE A 1 116 ? 6.428 -12.406 4.305 1.00 67.94 116 ILE A N 1
ATOM 899 C CA . ILE A 1 116 ? 6.292 -11.300 3.361 1.00 67.94 116 ILE A CA 1
ATOM 900 C C . ILE A 1 116 ? 4.855 -11.260 2.866 1.00 67.94 116 ILE A C 1
ATOM 902 O O . ILE A 1 116 ? 4.358 -12.235 2.303 1.00 67.94 116 ILE A O 1
ATOM 906 N N . GLN A 1 117 ? 4.181 -10.138 3.098 1.00 80.12 117 GLN A N 1
ATOM 907 C CA . GLN A 1 117 ? 2.867 -9.876 2.526 1.00 80.12 117 GLN A CA 1
ATOM 908 C C . GLN A 1 117 ? 2.973 -8.637 1.659 1.00 80.12 117 GLN A C 1
ATOM 910 O O . GLN A 1 117 ? 2.926 -7.512 2.159 1.00 80.12 117 GLN A O 1
ATOM 915 N N . CYS A 1 118 ? 3.136 -8.869 0.359 1.00 82.12 118 CYS A N 1
ATOM 916 C CA . CYS A 1 118 ? 3.261 -7.821 -0.634 1.00 82.12 118 CYS A CA 1
ATOM 917 C C . CYS A 1 118 ? 2.260 -8.020 -1.768 1.00 82.12 118 CYS A C 1
ATOM 919 O O . CYS A 1 118 ? 1.944 -9.139 -2.184 1.00 82.12 118 CYS A O 1
ATOM 921 N N . PHE A 1 119 ? 1.815 -6.897 -2.305 1.00 80.00 119 PHE A N 1
ATOM 922 C CA . PHE A 1 119 ? 1.105 -6.809 -3.561 1.00 80.00 119 PHE A CA 1
ATOM 923 C C . PHE A 1 119 ? 1.935 -6.043 -4.568 1.00 80.00 119 PHE A C 1
ATOM 925 O O . PHE A 1 119 ? 2.596 -5.061 -4.241 1.00 80.00 119 PHE A O 1
ATOM 932 N N . TYR A 1 120 ? 1.854 -6.490 -5.812 1.00 74.19 120 TYR A N 1
ATOM 933 C CA . TYR A 1 120 ? 2.618 -5.938 -6.914 1.00 74.19 120 TYR A CA 1
ATOM 934 C C . TYR A 1 120 ? 1.670 -5.349 -7.955 1.00 74.19 120 TYR A C 1
ATOM 936 O O . TYR A 1 120 ? 0.792 -6.053 -8.462 1.00 74.19 120 TYR A O 1
ATOM 944 N N . SER A 1 121 ? 1.884 -4.083 -8.316 1.00 64.06 121 SER A N 1
ATOM 945 C CA . SER A 1 121 ? 1.444 -3.539 -9.596 1.00 64.06 121 SER A CA 1
ATOM 946 C C . SER A 1 121 ? 2.485 -3.954 -10.630 1.00 64.06 121 SER A C 1
ATOM 948 O O . SER A 1 121 ? 3.653 -3.574 -10.550 1.00 64.06 121 SER A O 1
ATOM 950 N N . THR A 1 122 ? 2.101 -4.817 -11.565 1.00 50.94 122 THR A N 1
ATOM 951 C CA . THR A 1 122 ? 2.988 -5.277 -12.633 1.00 50.94 122 THR A CA 1
ATOM 952 C C . THR A 1 122 ? 2.503 -4.723 -13.962 1.00 50.94 122 THR A C 1
ATOM 954 O O . THR A 1 122 ? 1.753 -5.404 -14.654 1.00 50.94 122 THR A O 1
ATOM 957 N N . ASP A 1 123 ? 2.952 -3.526 -14.344 1.00 49.78 123 ASP A N 1
ATOM 958 C CA . ASP A 1 123 ? 3.091 -3.216 -15.767 1.00 49.78 123 ASP A CA 1
ATOM 959 C C . ASP A 1 123 ? 4.126 -2.118 -16.050 1.00 49.78 123 ASP A C 1
ATOM 961 O O . ASP A 1 123 ? 3.944 -0.962 -15.689 1.00 49.78 123 ASP A O 1
ATOM 965 N N . ALA A 1 124 ? 5.223 -2.490 -16.717 1.00 42.16 124 ALA A N 1
ATOM 966 C CA . ALA A 1 124 ? 6.120 -1.549 -17.399 1.00 42.16 124 ALA A CA 1
ATOM 967 C C . ALA A 1 124 ? 6.081 -1.750 -18.927 1.00 42.16 124 ALA A C 1
ATOM 969 O O . ALA A 1 124 ? 6.863 -1.131 -19.643 1.00 42.16 124 ALA A O 1
ATOM 970 N N . HIS A 1 125 ? 5.226 -2.646 -19.452 1.00 34.81 125 HIS A N 1
ATOM 971 C CA . HIS A 1 125 ? 5.341 -3.107 -20.841 1.00 34.81 125 HIS A CA 1
ATOM 972 C C . HIS A 1 125 ? 4.010 -3.392 -21.565 1.00 34.81 125 HIS A C 1
ATOM 974 O O . HIS A 1 125 ? 3.996 -4.087 -22.580 1.00 34.81 125 HIS A O 1
ATOM 980 N N . ALA A 1 126 ? 2.899 -2.786 -21.139 1.00 40.94 126 ALA A N 1
ATOM 981 C CA . ALA A 1 126 ? 1.635 -2.785 -21.886 1.00 40.94 126 ALA A CA 1
ATOM 982 C C . ALA A 1 126 ? 1.594 -1.774 -23.050 1.00 40.94 126 ALA A C 1
ATOM 984 O O . ALA A 1 126 ? 0.527 -1.255 -23.377 1.00 40.94 126 ALA A O 1
ATOM 985 N N . LEU A 1 127 ? 2.733 -1.456 -23.681 1.00 39.50 127 LEU A N 1
ATOM 986 C CA . LEU A 1 127 ? 2.753 -0.415 -24.711 1.00 39.50 127 LEU A CA 1
ATOM 987 C C . LEU A 1 127 ? 2.648 -0.906 -26.151 1.00 39.50 127 LEU A C 1
ATOM 989 O O . LEU A 1 127 ? 2.445 -0.047 -26.999 1.00 39.50 127 LEU A O 1
ATOM 993 N N . PHE A 1 128 ? 2.718 -2.211 -26.475 1.00 40.50 128 PHE A N 1
ATOM 994 C CA . PHE A 1 128 ? 2.652 -2.562 -27.904 1.00 40.50 128 PHE A CA 1
ATOM 995 C C . PHE A 1 128 ? 1.825 -3.740 -28.402 1.00 40.50 128 PHE A C 1
ATOM 997 O O . PHE A 1 128 ? 1.317 -3.595 -29.510 1.00 40.50 128 PHE A O 1
ATOM 1004 N N . LEU A 1 129 ? 1.616 -4.867 -27.718 1.00 42.12 129 LEU A N 1
ATOM 1005 C CA . LEU A 1 129 ? 0.944 -5.983 -28.406 1.00 42.12 129 LEU A CA 1
ATOM 1006 C C . LEU A 1 129 ? 0.051 -6.831 -27.492 1.00 42.12 129 LEU A C 1
ATOM 1008 O O . LEU A 1 129 ? 0.522 -7.542 -26.615 1.00 42.12 129 LEU A O 1
ATOM 1012 N N . HIS A 1 130 ? -1.240 -6.789 -27.833 1.00 36.22 130 HIS A N 1
ATOM 1013 C CA . HIS A 1 130 ? -2.321 -7.720 -27.498 1.00 36.22 130 HIS A CA 1
ATOM 1014 C C . HIS A 1 130 ? -3.088 -7.512 -26.182 1.00 36.22 130 HIS A C 1
ATOM 1016 O O . HIS A 1 130 ? -2.633 -7.784 -25.074 1.00 36.22 130 HIS A O 1
ATOM 1022 N N . SER A 1 131 ? -4.348 -7.107 -26.383 1.00 44.09 131 SER A N 1
ATOM 1023 C CA . SER A 1 131 ? -5.474 -7.256 -25.467 1.00 44.09 131 SER A CA 1
ATOM 1024 C C . SER A 1 131 ? -5.554 -8.687 -24.932 1.00 44.09 131 SER A C 1
ATOM 1026 O O . SER A 1 131 ? -5.414 -9.626 -25.717 1.00 44.09 131 SER A O 1
ATOM 1028 N N . ASN A 1 132 ? -5.863 -8.814 -23.637 1.00 38.59 132 ASN A N 1
ATOM 1029 C CA . ASN A 1 132 ? -6.186 -10.029 -22.858 1.00 38.59 132 ASN A CA 1
ATOM 1030 C C . ASN A 1 132 ? -5.185 -10.403 -21.749 1.00 38.59 132 ASN A C 1
ATOM 1032 O O . ASN A 1 132 ? -5.265 -11.499 -21.196 1.00 38.59 132 ASN A O 1
ATOM 1036 N N . SER A 1 133 ? -4.298 -9.487 -21.359 1.00 34.16 133 SER A N 1
ATOM 1037 C CA . SER A 1 133 ? -3.463 -9.640 -20.165 1.00 34.16 133 SER A CA 1
ATOM 1038 C C . SER A 1 133 ? -4.055 -8.890 -18.963 1.00 34.16 133 SER A C 1
ATOM 1040 O O . SER A 1 133 ? -4.457 -7.737 -19.052 1.00 34.16 133 SER A O 1
ATOM 1042 N N . LYS A 1 134 ? -4.175 -9.633 -17.860 1.00 39.69 134 LYS A N 1
ATOM 1043 C CA . LYS A 1 134 ? -5.005 -9.424 -16.665 1.00 39.69 134 LYS A CA 1
ATOM 1044 C C . LYS A 1 134 ? -4.192 -8.717 -15.569 1.00 39.69 134 LYS A C 1
ATOM 1046 O O . LYS A 1 134 ? -3.674 -9.405 -14.684 1.00 39.69 134 LYS A O 1
ATOM 1051 N N . TRP A 1 135 ? -4.030 -7.395 -15.666 1.00 43.34 135 TRP A N 1
ATOM 1052 C CA . TRP A 1 135 ? -3.129 -6.617 -14.798 1.00 43.34 135 TRP A CA 1
ATOM 1053 C C . TRP A 1 135 ? -3.700 -5.258 -14.384 1.00 43.34 135 TRP A C 1
ATOM 1055 O O . TRP A 1 135 ? -4.768 -4.860 -14.839 1.00 43.34 135 TRP A O 1
ATOM 1065 N N . VAL A 1 136 ? -2.991 -4.624 -13.452 1.00 46.53 136 VAL A N 1
ATOM 1066 C CA . VAL A 1 136 ? -3.437 -3.521 -12.601 1.00 46.53 136 VAL A CA 1
ATOM 1067 C C . VAL A 1 136 ? -3.384 -2.184 -13.295 1.00 46.53 136 VAL A C 1
ATOM 1069 O O . VAL A 1 136 ? -2.319 -1.802 -13.774 1.00 46.53 136 VAL A O 1
ATOM 1072 N N . ASP A 1 137 ? -4.490 -1.444 -13.285 1.00 54.75 137 ASP A N 1
ATOM 1073 C CA . ASP A 1 137 ? -4.468 -0.080 -13.775 1.00 54.75 137 ASP A CA 1
ATOM 1074 C C . ASP A 1 137 ? -3.789 0.818 -12.725 1.00 54.75 137 ASP A C 1
ATOM 1076 O O . ASP A 1 137 ? -4.087 0.770 -11.535 1.00 54.75 137 ASP A O 1
ATOM 1080 N N . LYS A 1 138 ? -2.864 1.677 -13.155 1.00 58.62 138 LYS A N 1
ATOM 1081 C CA . LYS A 1 138 ? -2.318 2.778 -12.339 1.00 58.62 138 LYS A CA 1
ATOM 1082 C C . LYS A 1 138 ? -3.407 3.700 -11.769 1.00 58.62 138 LYS A C 1
ATOM 1084 O O . LYS A 1 138 ? -3.125 4.477 -10.856 1.00 58.62 138 LYS A O 1
ATOM 1089 N N . ASN A 1 139 ? -4.607 3.613 -12.337 1.00 62.34 139 ASN A N 1
ATOM 1090 C CA . ASN A 1 139 ? -5.816 4.309 -11.932 1.00 62.34 139 ASN A CA 1
ATOM 1091 C C . ASN A 1 139 ? -6.645 3.533 -10.877 1.00 62.34 139 ASN A C 1
ATOM 1093 O O . ASN A 1 139 ? -7.665 4.055 -10.431 1.00 62.34 139 ASN A O 1
ATOM 1097 N N . ASP A 1 140 ? -6.242 2.319 -10.474 1.00 65.38 140 ASP A N 1
ATOM 1098 C CA . ASP A 1 140 ? -7.005 1.477 -9.543 1.00 65.38 140 ASP A CA 1
ATOM 1099 C C . ASP A 1 140 ? -6.690 1.802 -8.073 1.00 65.38 140 ASP A C 1
ATOM 1101 O O . ASP A 1 140 ? -5.555 1.669 -7.606 1.00 65.38 140 ASP A O 1
ATOM 1105 N N . ASP A 1 141 ? -7.734 2.147 -7.318 1.00 74.75 141 ASP A N 1
ATOM 1106 C CA . ASP A 1 141 ? -7.743 2.028 -5.861 1.00 74.75 141 ASP A CA 1
ATOM 1107 C C . ASP A 1 141 ? -7.867 0.548 -5.475 1.00 74.75 141 ASP A C 1
ATOM 1109 O O . ASP A 1 141 ? -8.663 -0.205 -6.044 1.00 74.75 141 ASP A O 1
ATOM 1113 N N . CYS A 1 142 ? -7.120 0.131 -4.458 1.00 78.62 142 CYS A N 1
ATOM 1114 C CA . CYS A 1 142 ? -7.018 -1.267 -4.076 1.00 78.62 142 CYS A CA 1
ATOM 1115 C C . CYS A 1 142 ? -7.228 -1.493 -2.589 1.00 78.62 142 CYS A C 1
ATOM 1117 O O . CYS A 1 142 ? -6.645 -0.820 -1.745 1.00 78.62 142 CYS A O 1
ATOM 1119 N N . LEU A 1 143 ? -8.038 -2.496 -2.263 1.00 84.25 143 LEU A N 1
ATOM 1120 C CA . LEU A 1 143 ? -8.279 -2.915 -0.889 1.00 84.25 143 LEU A CA 1
ATOM 1121 C C . LEU A 1 143 ? -7.344 -4.059 -0.518 1.00 84.25 143 LEU A C 1
ATOM 1123 O O . LEU A 1 143 ? -7.212 -5.047 -1.243 1.00 84.25 143 LEU A O 1
ATOM 1127 N N . TRP A 1 144 ? -6.740 -3.943 0.656 1.00 86.25 144 TRP A N 1
ATOM 1128 C CA . TRP A 1 144 ? -6.064 -5.048 1.303 1.00 86.25 144 TRP A CA 1
ATOM 1129 C C . TRP A 1 144 ? -7.091 -6.143 1.650 1.00 86.25 144 TRP A C 1
ATOM 1131 O O . TRP A 1 144 ? -8.178 -5.827 2.140 1.00 86.25 144 TRP A O 1
ATOM 1141 N N . PRO A 1 145 ? -6.780 -7.432 1.426 1.00 82.12 145 PRO A N 1
ATOM 1142 C CA . PRO A 1 145 ? -7.743 -8.524 1.583 1.00 82.12 145 PRO A CA 1
ATOM 1143 C C . PRO A 1 145 ? -8.118 -8.781 3.046 1.00 82.12 145 PRO A C 1
ATOM 1145 O O . PRO A 1 145 ? -9.190 -9.315 3.325 1.00 82.12 145 PRO A O 1
ATOM 1148 N N . THR A 1 146 ? -7.239 -8.421 3.981 1.00 85.38 146 THR A N 1
ATOM 1149 C CA . THR A 1 146 ? -7.483 -8.568 5.417 1.00 85.38 146 THR A CA 1
ATOM 1150 C C . THR A 1 146 ? -8.230 -7.355 5.959 1.00 85.38 146 THR A C 1
ATOM 1152 O O . THR A 1 146 ? -7.839 -6.215 5.706 1.00 85.38 146 THR A O 1
ATOM 1155 N N . THR A 1 147 ? -9.267 -7.607 6.755 1.00 90.12 147 THR A N 1
ATOM 1156 C CA . THR A 1 147 ? -9.978 -6.586 7.532 1.00 90.12 147 THR A CA 1
ATOM 1157 C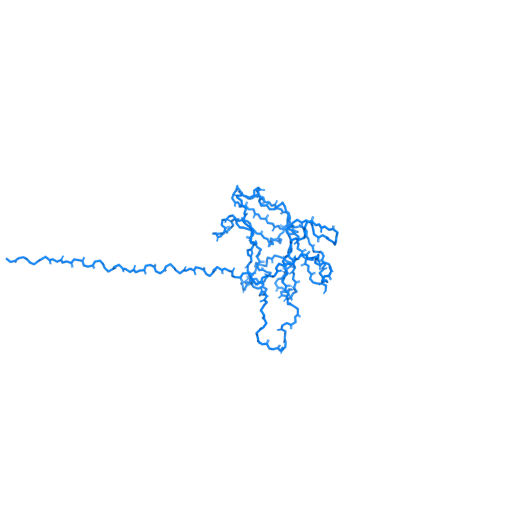 C . THR A 1 147 ? -9.377 -6.431 8.927 1.00 90.12 14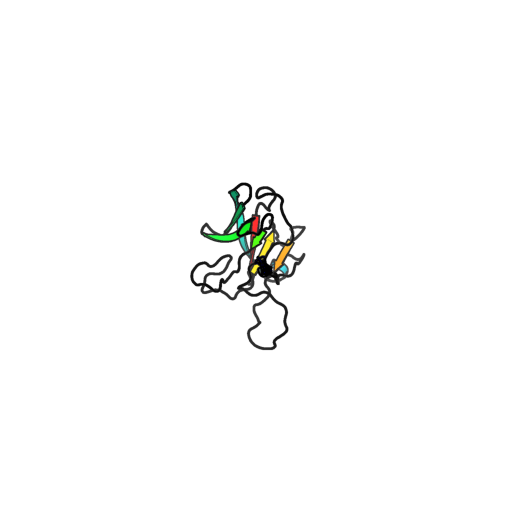7 THR A C 1
ATOM 1159 O O . THR A 1 147 ? -8.912 -7.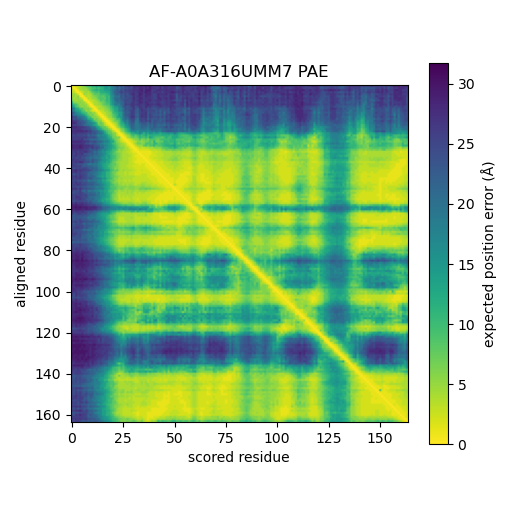410 9.511 1.00 90.12 147 THR A O 1
ATOM 1162 N N . PHE A 1 148 ? -9.468 -5.235 9.501 1.00 91.31 148 PHE A N 1
ATOM 1163 C CA . PHE A 1 148 ? -8.997 -4.920 10.851 1.00 91.31 148 PHE A CA 1
ATOM 1164 C C . PHE A 1 148 ? -10.125 -4.289 11.665 1.00 91.31 148 PHE A C 1
ATOM 1166 O O . PHE A 1 148 ? -10.872 -3.460 11.155 1.00 91.31 148 PHE A O 1
ATOM 1173 N N . ASP A 1 149 ? -10.262 -4.660 12.936 1.00 92.62 149 ASP A N 1
ATOM 1174 C CA . ASP A 1 149 ? -11.409 -4.224 13.742 1.00 92.62 149 ASP A CA 1
ATOM 1175 C C . ASP A 1 149 ? -11.385 -2.744 14.137 1.00 92.62 149 ASP A C 1
ATOM 1177 O O . ASP A 1 149 ? -12.439 -2.180 14.431 1.00 92.62 149 ASP A O 1
ATOM 1181 N N . SER A 1 150 ? -10.212 -2.109 14.122 1.00 93.00 150 SER A N 1
ATOM 1182 C CA . SER A 1 150 ? -10.045 -0.687 14.419 1.00 93.00 150 SER A CA 1
ATOM 1183 C C . SER A 1 150 ? -8.800 -0.111 13.744 1.00 93.00 150 SER A C 1
ATOM 1185 O O . SER A 1 150 ? -7.957 -0.850 13.222 1.00 93.00 150 SER A O 1
ATOM 1187 N N . ALA A 1 151 ? -8.657 1.217 13.795 1.00 92.38 151 ALA A N 1
ATOM 1188 C CA . ALA A 1 151 ? -7.461 1.896 13.307 1.00 92.38 151 ALA A CA 1
ATOM 1189 C C . ALA A 1 151 ? -6.199 1.454 14.069 1.00 92.38 151 ALA A C 1
ATOM 1191 O O . ALA A 1 151 ? -5.118 1.350 13.487 1.00 92.38 151 ALA A O 1
ATOM 1192 N N . GLU A 1 152 ? -6.315 1.139 15.358 1.00 92.31 152 GLU A N 1
ATOM 1193 C CA . GLU A 1 152 ? -5.225 0.617 16.186 1.00 92.31 152 GLU A CA 1
ATOM 1194 C C . GLU A 1 152 ? -4.789 -0.776 15.730 1.00 92.31 152 GLU A C 1
ATOM 1196 O O . GLU A 1 152 ? -3.586 -1.016 15.635 1.00 92.31 152 GLU A O 1
ATOM 1201 N N . ALA A 1 153 ? -5.747 -1.650 15.398 1.00 92.19 153 ALA A N 1
ATOM 1202 C CA . ALA A 1 153 ? -5.494 -3.019 14.943 1.00 92.19 153 ALA A CA 1
ATOM 1203 C C . ALA A 1 153 ? -4.940 -3.099 13.509 1.00 92.19 153 ALA A C 1
ATOM 1205 O O . ALA A 1 153 ? -4.314 -4.096 13.149 1.00 92.19 153 ALA A O 1
ATOM 1206 N N . ALA A 1 154 ? -5.158 -2.064 12.691 1.00 91.94 154 ALA A N 1
ATOM 1207 C CA . ALA A 1 154 ? -4.538 -1.953 11.375 1.00 91.94 154 ALA A CA 1
ATOM 1208 C C . ALA A 1 154 ? -2.997 -1.897 11.484 1.00 91.94 154 ALA A C 1
ATOM 1210 O O . ALA A 1 154 ? -2.465 -1.519 12.534 1.00 91.94 154 ALA A O 1
ATOM 1211 N N . PRO A 1 155 ? -2.244 -2.229 10.423 1.00 92.19 155 PRO A N 1
ATOM 1212 C CA . PRO A 1 155 ? -0.785 -2.234 10.467 1.00 92.19 155 PRO A CA 1
ATOM 1213 C C . PRO A 1 155 ? -0.186 -0.911 10.950 1.0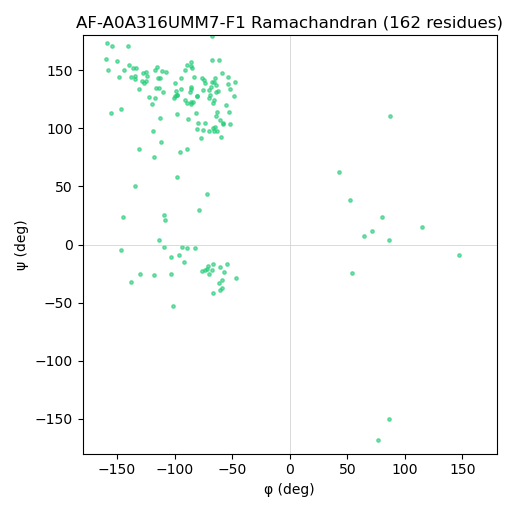0 92.19 155 PRO A C 1
ATOM 1215 O O . PRO A 1 155 ? -0.690 0.160 10.646 1.00 92.19 155 PRO A O 1
ATOM 1218 N N . SER A 1 156 ? 0.911 -0.944 11.704 1.00 92.50 156 SER A N 1
ATOM 1219 C CA . SER A 1 156 ? 1.588 0.295 12.124 1.00 92.50 156 SER A CA 1
ATOM 1220 C C . SER A 1 156 ? 2.301 1.010 10.973 1.00 92.50 156 SER A C 1
ATOM 1222 O O . SER A 1 156 ? 2.607 2.195 11.083 1.00 92.50 156 SER A O 1
ATOM 1224 N N . MET A 1 157 ? 2.568 0.299 9.878 1.00 92.38 157 MET A N 1
ATOM 1225 C CA . MET A 1 157 ? 3.330 0.780 8.735 1.00 92.38 157 MET A CA 1
ATOM 1226 C C . MET A 1 157 ? 2.988 -0.033 7.488 1.00 92.38 157 MET A C 1
ATOM 1228 O O . MET A 1 157 ? 2.710 -1.234 7.572 1.00 92.38 157 MET A O 1
ATOM 1232 N N . VAL A 1 158 ? 3.091 0.613 6.332 1.00 91.00 158 VAL A N 1
ATOM 1233 C CA . VAL A 1 158 ? 3.150 -0.047 5.027 1.00 91.00 158 VAL A CA 1
ATOM 1234 C C . VAL A 1 158 ? 4.412 0.393 4.294 1.00 91.00 158 VAL A C 1
ATOM 1236 O O . VAL A 1 158 ? 4.863 1.526 4.442 1.00 91.00 158 VAL A O 1
ATOM 1239 N N . GLN A 1 159 ? 5.008 -0.503 3.524 1.00 90.00 159 GLN A N 1
ATOM 1240 C CA . GLN A 1 159 ? 6.151 -0.197 2.677 1.00 90.00 159 GLN A CA 1
ATOM 1241 C C . GLN A 1 159 ? 5.716 0.011 1.247 1.00 90.00 159 GLN A C 1
ATOM 1243 O O . GLN A 1 159 ? 4.904 -0.756 0.731 1.00 90.00 159 GLN A O 1
ATOM 1248 N N . ILE A 1 160 ? 6.309 1.012 0.613 1.00 87.06 160 ILE A N 1
ATOM 1249 C CA . ILE A 1 160 ? 6.093 1.314 -0.790 1.00 87.06 160 ILE A CA 1
ATOM 1250 C C . ILE A 1 160 ? 7.409 1.126 -1.534 1.00 87.06 160 ILE A C 1
ATOM 1252 O O . ILE A 1 160 ? 8.471 1.568 -1.089 1.00 87.06 160 ILE A O 1
ATOM 1256 N N . TRP A 1 161 ? 7.312 0.459 -2.673 1.00 85.81 161 TRP A N 1
ATOM 1257 C CA . TRP A 1 161 ? 8.430 0.052 -3.505 1.00 85.81 161 TRP A CA 1
ATOM 1258 C C . TRP A 1 161 ? 8.190 0.513 -4.936 1.00 85.81 161 TRP A C 1
ATOM 1260 O O . TRP A 1 161 ? 7.073 0.399 -5.439 1.00 85.81 161 TRP A O 1
ATOM 1270 N N . ASN A 1 162 ? 9.226 0.980 -5.616 1.00 80.88 162 ASN A N 1
ATOM 1271 C CA . ASN A 1 162 ? 9.185 1.362 -7.025 1.00 80.88 162 ASN A CA 1
ATOM 1272 C C . ASN A 1 162 ? 9.994 0.373 -7.864 1.00 80.88 162 ASN A C 1
ATOM 1274 O O . ASN A 1 162 ? 10.955 -0.233 -7.397 1.00 80.88 162 ASN A O 1
ATOM 1278 N N . LYS A 1 163 ? 9.597 0.164 -9.117 1.00 78.12 163 LYS A N 1
ATOM 1279 C CA . LYS A 1 163 ? 10.401 -0.632 -10.044 1.00 78.12 163 LYS A CA 1
ATOM 1280 C C . LYS A 1 163 ? 11.676 0.136 -10.429 1.00 78.12 163 LYS A C 1
ATOM 1282 O O . LYS A 1 163 ? 11.572 1.316 -10.760 1.00 78.12 163 LYS A O 1
ATOM 1287 N N . LYS A 1 164 ? 12.832 -0.542 -10.389 1.00 72.56 164 LYS A N 1
ATOM 1288 C CA . LYS A 1 164 ? 14.103 -0.038 -10.943 1.00 72.56 164 LYS A CA 1
ATOM 1289 C C . LYS A 1 164 ? 14.049 0.125 -12.459 1.00 72.56 164 LYS A C 1
ATOM 1291 O O . LYS A 1 164 ? 13.366 -0.706 -13.105 1.00 72.56 164 LYS A O 1
#

Foldseek 3Di:
DDDDDDDDPPDDPPPPPPPPPQPALWDKDQAFVVVVAWDFDDKFFWDDPDFFKTWTADPVQATQWMGNPDPRTQWIKGAQQAAPDPDRGHADDDNVRLQWKKKKWFPDGPRPDPRTTMITQDDNDPPDDDDDDRGGDSNGIDIDPDGANTSVRGGRIMTMITGD

Secondary structure (DSSP, 8-state):
-------------------------PEEE-S-GGGGTEEEEEEEEEEEEETTEEEEEETTTEEEEEES-TT-TTEEEEPPSS-SSTT---TT--TT-TT--EEEEES---TT-SS--EEE---S-TTSS-S------TT--EEEEEE-SSTTTS-SEEEEEEE-

Radius of gyration: 20.98 Å; Cα contacts (8 Å, |Δi|>4): 342; chains: 1; bounding box: 89×32×45 Å

pLDDT: mean 71.04, std 17.39, range [34.16, 95.0]

Organism: NCBI:txid1569628

Solvent-accessible surface area (backbone atoms only — not comparable to full-atom values): 9669 Å² total; per-residue (Å²): 141,84,83,84,84,80,82,80,80,80,79,73,80,79,75,76,74,72,69,78,74,65,77,50,52,58,47,81,42,70,63,35,53,59,84,75,50,28,41,86,69,42,72,16,48,53,42,76,78,45,76,60,22,25,42,21,36,34,86,98,72,27,42,33,33,36,27,28,54,96,87,37,68,39,27,41,34,35,48,18,35,35,47,92,60,95,82,64,50,17,38,92,24,51,88,87,53,68,62,69,26,37,33,43,27,64,41,83,52,54,91,84,45,77,87,37,51,30,36,41,42,68,48,85,72,89,81,80,84,75,90,89,76,89,58,43,57,57,57,46,48,30,63,51,91,63,72,28,95,32,35,80,68,34,70,69,29,35,27,38,26,37,54,111

Mean predicted aligned error: 11.72 Å

Sequence (164 aa):
MQLPLTLMLVGFPVVLASVPIFMCSWKISDGSPELVGFEWWCNAEKKITSNATADYACHYVDRVADFGAQGFEKQLRFRAACPHERNDGWGYTSWHSCGNPWAVCVGANGPNDKPIQCFYSTDAHALFLHSNSKWVDKNDDCLWPTTFDSAEAAPSMVQIWNKK